Protein AF-A0A5C7YXJ9-F1 (afdb_monomer_lite)

Radius of gyration: 12.9 Å; chains: 1; bounding box: 31×26×36 Å

Foldseek 3Di:
DDQWDWDAQDDPPDDPVCRDRPHTDTGHPPDDPDRDDDDDDDDDDD

pLDDT: mean 92.75, std 7.44, range [50.91, 97.75]

Sequence (46 aa):
MGNRRCVRGGSWDSQPNYARPANRISTEPNKTHEFYGFRVARTITK

Structure (mmCIF, N/CA/C/O backbone):
data_AF-A0A5C7YXJ9-F1
#
_entry.id   AF-A0A5C7YXJ9-F1
#
loop_
_atom_site.group_PDB
_atom_site.id
_atom_site.type_symbol
_atom_site.label_atom_id
_atom_site.label_alt_id
_atom_site.label_comp_id
_atom_site.label_asym_id
_atom_s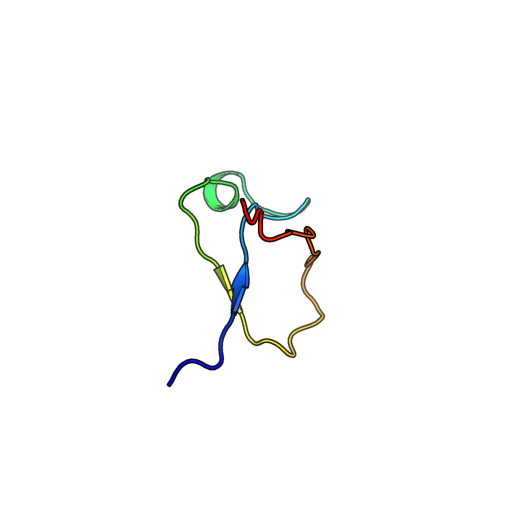ite.label_entity_id
_atom_site.label_seq_id
_atom_site.pdbx_PDB_ins_code
_atom_site.Cartn_x
_atom_site.Cartn_y
_atom_site.Cartn_z
_atom_site.occupancy
_atom_site.B_iso_or_equiv
_atom_site.auth_seq_id
_atom_site.auth_comp_id
_atom_site.auth_asym_id
_atom_site.auth_atom_id
_atom_site.pdbx_PDB_model_num
ATOM 1 N N . MET A 1 1 ? 4.018 -19.141 5.950 1.00 50.91 1 MET A N 1
ATOM 2 C CA . MET A 1 1 ? 3.638 -18.464 4.685 1.00 50.91 1 MET A CA 1
ATOM 3 C C . MET A 1 1 ? 2.902 -17.177 5.041 1.00 50.91 1 MET A C 1
ATOM 5 O O . MET A 1 1 ? 2.059 -17.241 5.922 1.00 50.91 1 MET A O 1
ATOM 9 N N . GLY A 1 2 ? 3.238 -16.028 4.437 1.00 74.12 2 GLY A N 1
ATOM 10 C CA . GLY A 1 2 ? 2.595 -14.735 4.759 1.00 74.12 2 GLY A CA 1
ATOM 11 C C . GLY A 1 2 ? 3.520 -13.519 4.941 1.00 74.12 2 GLY A C 1
ATOM 12 O O . GLY A 1 2 ? 3.111 -12.544 5.557 1.00 74.12 2 GLY A O 1
ATOM 13 N N . ASN A 1 3 ? 4.756 -13.547 4.430 1.00 89.94 3 ASN A N 1
ATOM 14 C CA . ASN A 1 3 ? 5.739 -12.481 4.704 1.00 89.94 3 ASN A CA 1
ATOM 15 C C . ASN A 1 3 ? 5.623 -11.263 3.770 1.00 89.94 3 ASN A C 1
ATOM 17 O O . ASN A 1 3 ? 6.189 -10.211 4.057 1.00 89.94 3 ASN A O 1
ATOM 21 N N . ARG A 1 4 ? 4.905 -11.394 2.647 1.00 94.69 4 ARG A N 1
ATOM 22 C CA . ARG A 1 4 ? 4.717 -10.309 1.674 1.00 94.69 4 ARG A CA 1
ATOM 23 C C . ARG A 1 4 ? 3.607 -9.358 2.121 1.00 94.69 4 ARG A C 1
ATOM 25 O O . ARG A 1 4 ? 2.629 -9.773 2.741 1.00 94.69 4 ARG A O 1
ATOM 32 N N . ARG A 1 5 ? 3.746 -8.078 1.786 1.00 94.25 5 ARG A N 1
ATOM 33 C CA . ARG A 1 5 ? 2.771 -7.018 2.069 1.00 94.25 5 ARG A CA 1
ATOM 34 C C . ARG A 1 5 ? 2.023 -6.633 0.797 1.00 94.25 5 ARG A C 1
ATOM 36 O O . ARG A 1 5 ? 2.549 -6.752 -0.306 1.00 94.25 5 ARG A O 1
ATOM 43 N N . CYS A 1 6 ? 0.781 -6.195 0.969 1.00 94.56 6 CYS A N 1
ATOM 44 C CA . CYS A 1 6 ? -0.062 -5.723 -0.122 1.00 94.56 6 CYS A CA 1
ATOM 45 C C . CYS A 1 6 ? 0.062 -4.200 -0.252 1.00 94.56 6 CYS A C 1
ATOM 47 O O . CYS A 1 6 ? -0.158 -3.496 0.732 1.00 94.56 6 CYS A O 1
ATOM 49 N N . VAL A 1 7 ? 0.359 -3.705 -1.454 1.00 94.56 7 VAL A N 1
ATOM 50 C CA . VAL A 1 7 ? 0.373 -2.272 -1.799 1.00 94.56 7 VAL A CA 1
ATOM 51 C C . VAL A 1 7 ? -0.760 -1.977 -2.786 1.00 94.56 7 VAL A C 1
ATOM 53 O O . VAL A 1 7 ? -1.180 -2.845 -3.560 1.00 94.56 7 VAL A O 1
ATOM 56 N N . ARG A 1 8 ? -1.324 -0.767 -2.704 1.00 95.69 8 ARG A N 1
ATOM 57 C CA . ARG A 1 8 ? -2.567 -0.362 -3.378 1.00 95.69 8 ARG A CA 1
ATOM 58 C C . ARG A 1 8 ? -2.416 1.029 -3.989 1.00 95.69 8 ARG A C 1
ATOM 60 O O . ARG A 1 8 ? -1.654 1.836 -3.473 1.00 95.69 8 ARG A O 1
ATOM 67 N N . GLY A 1 9 ? -3.189 1.311 -5.039 1.00 94.88 9 GLY A N 1
ATOM 68 C CA . GLY A 1 9 ? -3.322 2.648 -5.636 1.00 94.88 9 GLY A CA 1
ATOM 69 C C . GLY A 1 9 ? -2.375 2.953 -6.800 1.00 94.88 9 GLY A C 1
ATOM 70 O O . GLY A 1 9 ? -2.721 3.780 -7.633 1.00 94.88 9 GLY A O 1
ATOM 71 N N . GLY A 1 10 ? -1.245 2.249 -6.909 1.00 94.88 10 GLY A N 1
ATOM 72 C CA . GLY A 1 10 ? -0.219 2.555 -7.910 1.00 94.88 10 GLY A CA 1
ATOM 73 C C . GLY A 1 10 ? 0.659 3.7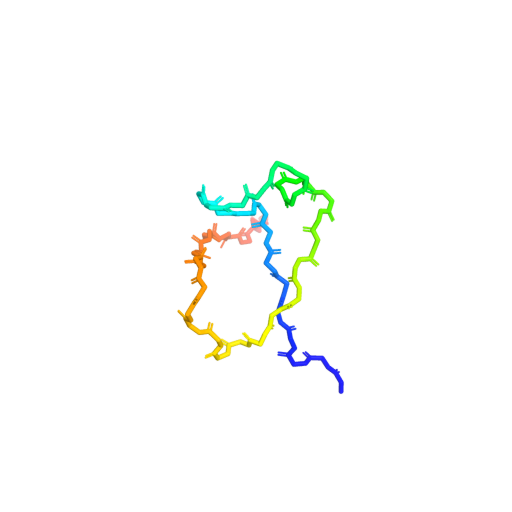47 -7.511 1.00 94.88 10 GLY A C 1
ATOM 74 O O . GLY A 1 10 ? 0.549 4.286 -6.410 1.00 94.88 10 GLY A O 1
ATOM 75 N N . SER A 1 11 ? 1.550 4.122 -8.418 1.00 94.94 11 SER A N 1
ATOM 76 C CA . SER A 1 11 ? 2.528 5.207 -8.316 1.00 94.94 11 SER A CA 1
ATOM 77 C C . SER A 1 11 ? 2.467 6.096 -9.563 1.00 94.94 11 SER A C 1
ATOM 79 O O . SER A 1 11 ? 1.712 5.819 -10.494 1.00 94.94 11 SER A O 1
ATOM 81 N N . TRP A 1 12 ? 3.284 7.150 -9.602 1.00 95.88 12 TRP A N 1
ATOM 82 C CA . TRP A 1 12 ? 3.381 8.055 -10.752 1.00 95.88 12 TRP A CA 1
ATOM 83 C C . TRP A 1 12 ? 3.832 7.359 -12.052 1.00 95.88 12 TRP A C 1
ATOM 85 O O . TRP A 1 12 ? 3.456 7.805 -13.129 1.00 95.88 12 TRP A O 1
ATOM 95 N N . ASP A 1 13 ? 4.588 6.262 -11.945 1.00 96.25 13 ASP A N 1
ATOM 96 C CA . ASP A 1 13 ? 5.101 5.463 -13.071 1.00 96.25 13 ASP A CA 1
ATOM 97 C C . ASP A 1 13 ? 4.220 4.231 -13.375 1.00 96.25 13 ASP A C 1
ATOM 99 O O . ASP A 1 13 ? 4.534 3.370 -14.193 1.00 96.25 13 ASP A O 1
ATOM 103 N N . SER A 1 14 ? 3.088 4.085 -12.680 1.00 94.94 14 SER A N 1
ATOM 104 C CA . SER A 1 14 ? 2.204 2.940 -12.902 1.00 94.94 14 SER A CA 1
ATOM 105 C C . SER A 1 14 ? 1.429 3.069 -14.209 1.00 94.94 14 SER A C 1
ATOM 107 O O . SER A 1 14 ? 0.768 4.075 -14.460 1.00 94.94 14 SER A O 1
ATOM 109 N N . GLN A 1 15 ? 1.395 1.991 -14.998 1.00 94.81 15 GLN A N 1
ATOM 110 C CA . GLN A 1 15 ? 0.464 1.904 -16.124 1.00 94.81 15 GLN A CA 1
ATOM 111 C C . GLN A 1 15 ? -0.997 1.985 -15.620 1.00 94.81 15 GLN A C 1
ATOM 113 O O . GLN A 1 15 ? -1.310 1.458 -14.543 1.00 94.81 15 GLN A O 1
ATOM 118 N N . PRO A 1 16 ? -1.932 2.569 -16.395 1.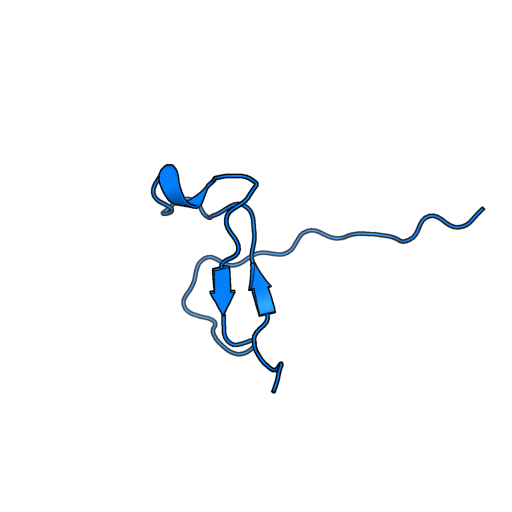00 93.00 16 PRO A N 1
ATOM 119 C CA . PRO A 1 16 ? -3.315 2.786 -15.950 1.00 93.00 16 PRO A CA 1
ATOM 120 C C . PRO A 1 16 ? -4.053 1.515 -15.500 1.00 93.00 16 PRO A C 1
ATOM 122 O O . PRO A 1 16 ? -4.870 1.535 -14.580 1.00 93.00 16 PRO A O 1
ATOM 125 N N . ASN A 1 17 ? -3.738 0.369 -16.104 1.00 90.38 17 ASN A N 1
ATOM 126 C CA . ASN A 1 17 ? -4.285 -0.932 -15.725 1.00 90.38 17 ASN A CA 1
ATOM 127 C C . ASN A 1 17 ? -3.840 -1.400 -14.321 1.00 90.38 17 ASN A C 1
ATOM 129 O O . ASN A 1 17 ? -4.543 -2.226 -13.734 1.00 90.38 17 ASN A O 1
ATOM 133 N N . TYR A 1 18 ? -2.744 -0.891 -13.753 1.00 90.06 18 TYR A N 1
ATOM 134 C CA . TYR A 1 18 ? -2.311 -1.192 -12.382 1.00 90.06 18 TYR A CA 1
ATOM 135 C C . TYR A 1 18 ? -2.905 -0.242 -11.331 1.00 90.06 1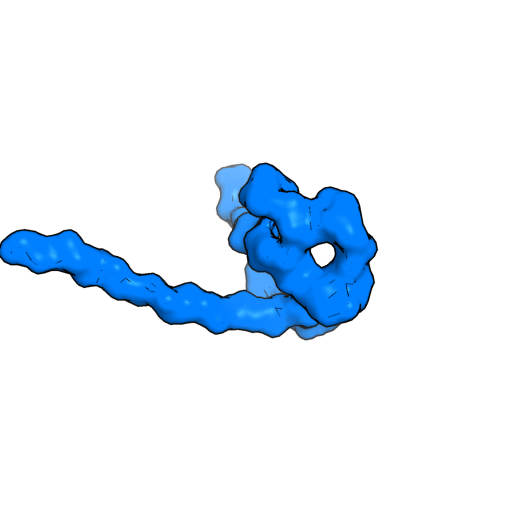8 TYR A C 1
ATOM 137 O O . TYR A 1 18 ? -2.959 -0.611 -10.156 1.00 90.06 18 TYR A O 1
ATOM 145 N N . ALA A 1 19 ? -3.438 0.915 -11.732 1.00 92.38 19 ALA A N 1
ATOM 146 C CA . ALA A 1 19 ? -4.065 1.904 -10.845 1.00 92.38 19 ALA A CA 1
ATOM 147 C C . ALA A 1 19 ? -5.555 1.616 -10.539 1.00 92.38 19 ALA A C 1
ATOM 149 O O . ALA A 1 19 ? -6.300 2.481 -10.080 1.00 92.38 19 ALA A O 1
ATOM 150 N N . ARG A 1 20 ? -6.027 0.386 -10.788 1.00 94.94 20 ARG A N 1
ATOM 151 C CA . ARG A 1 20 ? -7.414 -0.017 -10.504 1.00 94.94 20 ARG A CA 1
ATOM 152 C C . ARG A 1 20 ? -7.630 -0.254 -9.004 1.00 94.94 20 ARG A C 1
ATOM 154 O O . ARG A 1 20 ? -6.794 -0.914 -8.381 1.00 94.94 20 ARG A O 1
ATOM 161 N N . PRO A 1 21 ? -8.797 0.113 -8.436 1.00 94.62 21 PRO A N 1
ATOM 162 C CA . PRO A 1 21 ? -9.105 -0.145 -7.029 1.00 94.62 21 PRO A CA 1
ATOM 163 C C . PRO A 1 21 ? -8.983 -1.617 -6.634 1.00 94.62 21 PRO A C 1
ATOM 165 O O . PRO A 1 21 ? -8.641 -1.916 -5.499 1.00 94.62 21 PRO A O 1
ATOM 168 N N . ALA A 1 22 ? -9.228 -2.558 -7.549 1.00 95.62 22 ALA A N 1
ATOM 169 C CA . ALA A 1 22 ? -9.123 -3.988 -7.268 1.00 95.62 22 ALA A CA 1
ATOM 170 C C . ALA A 1 22 ? -7.676 -4.524 -7.271 1.00 95.62 22 ALA A C 1
ATOM 172 O O . ALA A 1 22 ? -7.430 -5.550 -6.644 1.00 95.62 22 ALA A O 1
ATOM 173 N N . ASN A 1 23 ? -6.692 -3.836 -7.863 1.00 95.31 23 ASN A N 1
ATOM 174 C CA . ASN A 1 23 ? -5.342 -4.378 -8.075 1.00 95.31 23 ASN A CA 1
ATOM 175 C C . ASN A 1 23 ? -4.494 -4.494 -6.788 1.00 95.31 23 ASN A C 1
ATOM 177 O O . ASN A 1 23 ? -4.24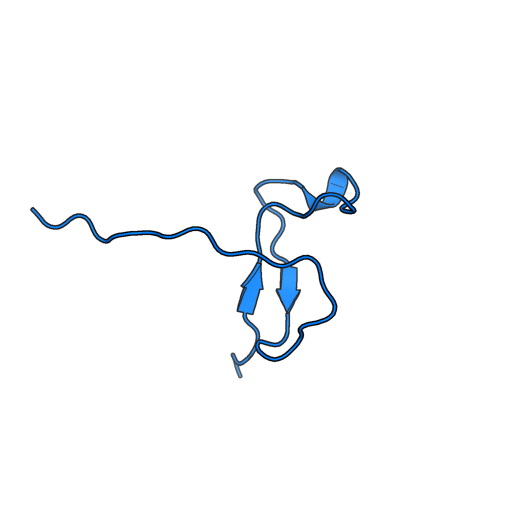8 -3.494 -6.109 1.00 95.31 23 ASN A O 1
ATOM 181 N N . ARG A 1 24 ? -4.048 -5.705 -6.430 1.00 95.00 24 ARG A N 1
ATOM 182 C CA . ARG A 1 24 ? -3.329 -6.013 -5.174 1.00 95.00 24 ARG A CA 1
ATOM 183 C C . ARG A 1 24 ? -1.888 -6.416 -5.473 1.00 95.00 24 ARG A C 1
ATOM 185 O O . ARG A 1 24 ? -1.629 -7.576 -5.779 1.00 95.00 24 ARG A O 1
ATOM 192 N N . ILE A 1 25 ? -0.954 -5.477 -5.352 1.00 92.81 25 ILE A N 1
ATOM 193 C CA . ILE A 1 25 ? 0.464 -5.758 -5.602 1.00 92.81 25 ILE A CA 1
ATOM 194 C C . ILE A 1 25 ? 1.066 -6.422 -4.365 1.00 92.81 25 ILE A C 1
ATOM 196 O O . ILE A 1 25 ? 0.980 -5.887 -3.262 1.00 92.81 25 ILE A O 1
ATOM 200 N N . SER A 1 26 ? 1.672 -7.594 -4.551 1.00 94.12 26 SER A N 1
ATOM 201 C CA . SER A 1 26 ? 2.369 -8.337 -3.500 1.00 94.12 26 SER A CA 1
ATOM 202 C C . SER A 1 26 ? 3.856 -8.000 -3.533 1.00 94.12 26 SER A C 1
ATOM 204 O O . SER A 1 26 ? 4.525 -8.305 -4.518 1.00 94.12 26 SER A O 1
ATOM 206 N N . THR A 1 27 ? 4.399 -7.425 -2.460 1.00 93.94 27 THR A N 1
ATOM 207 C CA . THR A 1 27 ? 5.820 -7.048 -2.350 1.00 93.94 27 THR A CA 1
ATOM 208 C C . THR A 1 27 ? 6.474 -7.616 -1.099 1.00 93.94 27 THR A C 1
ATOM 210 O O . THR A 1 27 ? 5.816 -7.874 -0.093 1.00 93.94 27 THR A O 1
ATOM 213 N N . GLU A 1 28 ? 7.790 -7.785 -1.144 1.00 94.88 28 GLU A N 1
ATOM 214 C CA . GLU A 1 28 ? 8.595 -8.024 0.052 1.00 94.88 28 GLU A CA 1
ATOM 215 C C . GLU A 1 28 ? 8.655 -6.751 0.907 1.00 94.88 28 GLU A C 1
ATOM 217 O O . GLU A 1 28 ? 8.706 -5.649 0.350 1.00 94.88 28 GLU A O 1
ATOM 222 N N . PRO A 1 29 ? 8.622 -6.874 2.245 1.00 93.38 29 PRO A N 1
ATOM 223 C CA . PRO A 1 29 ? 8.573 -5.725 3.147 1.00 93.38 29 PRO A CA 1
ATOM 224 C C . PRO A 1 29 ? 9.886 -4.931 3.198 1.00 93.38 29 PRO A C 1
ATOM 226 O O . PRO A 1 29 ? 9.869 -3.768 3.578 1.00 93.38 29 PRO A O 1
ATOM 229 N N . ASN A 1 30 ? 11.010 -5.546 2.827 1.00 94.25 30 ASN A N 1
ATOM 230 C CA . ASN A 1 30 ? 12.345 -4.944 2.788 1.00 94.25 30 ASN A CA 1
ATOM 231 C C . ASN A 1 30 ? 12.727 -4.397 1.399 1.00 94.25 30 ASN A C 1
ATOM 233 O O . ASN A 1 30 ? 13.839 -3.904 1.226 1.00 94.25 30 ASN A O 1
ATOM 237 N N . LYS A 1 31 ? 11.837 -4.479 0.402 1.00 93.44 31 LYS A N 1
ATOM 238 C CA . LYS A 1 31 ? 12.081 -3.937 -0.939 1.00 93.44 31 LYS A CA 1
ATOM 239 C C . LYS A 1 31 ? 11.923 -2.414 -0.918 1.00 93.44 31 LYS A C 1
ATOM 241 O O . LYS A 1 31 ? 10.838 -1.920 -0.628 1.00 93.44 31 LYS A O 1
ATOM 246 N N . THR A 1 32 ? 12.986 -1.681 -1.246 1.00 94.06 32 THR A N 1
ATOM 247 C CA . THR A 1 32 ? 13.028 -0.206 -1.152 1.00 94.06 32 THR A CA 1
ATOM 248 C C . THR A 1 32 ? 13.210 0.516 -2.487 1.00 94.06 32 THR A C 1
ATOM 250 O O . THR A 1 32 ? 13.083 1.732 -2.536 1.00 94.06 32 THR A O 1
ATOM 253 N N . HIS A 1 33 ? 13.485 -0.204 -3.575 1.00 94.44 33 HIS A N 1
ATOM 254 C CA . HIS A 1 33 ? 13.758 0.363 -4.904 1.00 94.44 33 HIS A CA 1
ATOM 255 C C . HIS A 1 33 ? 12.497 0.523 -5.774 1.00 94.44 33 HIS A C 1
ATOM 257 O O . HIS A 1 33 ? 12.559 0.441 -6.994 1.00 94.44 33 HIS A O 1
ATOM 263 N N . GLU A 1 34 ? 11.343 0.702 -5.140 1.00 93.81 34 GLU A N 1
ATOM 264 C CA . GLU A 1 34 ? 10.038 0.869 -5.783 1.00 93.81 34 GLU A CA 1
ATOM 265 C C . GLU A 1 34 ? 9.401 2.160 -5.271 1.00 93.81 34 GLU A C 1
ATOM 267 O O . GLU A 1 34 ? 9.738 2.651 -4.192 1.00 93.81 34 GLU A O 1
ATOM 272 N N . PHE A 1 35 ? 8.440 2.702 -6.013 1.00 95.50 35 PHE A N 1
ATOM 273 C CA . PHE A 1 35 ? 7.785 3.968 -5.673 1.00 95.50 35 PHE A CA 1
ATOM 274 C C . PHE A 1 35 ? 6.692 3.793 -4.607 1.00 95.50 35 PHE A C 1
ATOM 276 O O . PHE A 1 35 ? 5.506 4.022 -4.856 1.00 95.50 35 PHE A O 1
ATOM 283 N N . TYR A 1 36 ? 7.086 3.347 -3.415 1.00 94.06 36 TYR A N 1
ATOM 284 C CA . TYR A 1 36 ? 6.190 3.152 -2.280 1.00 94.06 36 TYR A CA 1
ATOM 285 C C . TYR A 1 36 ? 5.978 4.430 -1.466 1.00 94.06 36 TYR A C 1
ATOM 287 O O . TYR A 1 36 ? 6.842 5.296 -1.366 1.00 94.06 36 TYR A O 1
ATOM 295 N N . GLY A 1 37 ? 4.813 4.507 -0.829 1.00 93.38 37 GLY A N 1
ATOM 296 C CA . GLY A 1 37 ? 4.466 5.520 0.162 1.00 93.38 37 GLY A CA 1
ATOM 297 C C . GLY A 1 37 ? 3.524 4.933 1.211 1.00 93.38 37 GLY A C 1
ATOM 298 O O . GLY A 1 37 ? 3.132 3.767 1.123 1.00 93.38 37 GLY A O 1
ATOM 299 N N . PHE A 1 38 ? 3.138 5.734 2.204 1.00 94.56 38 PHE A N 1
ATOM 300 C CA . PHE A 1 38 ? 2.198 5.319 3.245 1.00 94.56 38 PHE A CA 1
ATOM 301 C C . PHE A 1 38 ? 1.040 6.308 3.375 1.00 94.56 38 PHE A C 1
ATOM 303 O O . PHE A 1 38 ? 1.196 7.516 3.218 1.00 94.56 38 PHE A O 1
ATOM 310 N N . ARG A 1 39 ? -0.143 5.776 3.691 1.00 95.94 39 ARG A N 1
ATOM 311 C CA . ARG A 1 39 ? -1.317 6.557 4.080 1.00 95.94 39 ARG A CA 1
ATOM 312 C C . ARG A 1 39 ? -1.676 6.165 5.503 1.00 95.94 39 ARG A C 1
ATOM 314 O O . ARG A 1 39 ? -1.942 4.996 5.767 1.00 95.94 39 ARG A O 1
ATOM 321 N N . VAL A 1 40 ? -1.660 7.138 6.407 1.00 97.00 40 VAL A N 1
ATOM 322 C CA . VAL A 1 40 ? -2.013 6.916 7.812 1.00 97.00 40 VAL A CA 1
ATOM 323 C C . VAL A 1 40 ? -3.500 6.580 7.918 1.00 97.00 40 VAL A C 1
ATOM 325 O O . VAL A 1 40 ? -4.331 7.152 7.210 1.00 97.00 40 VAL A O 1
ATOM 328 N N . ALA A 1 41 ? -3.828 5.656 8.814 1.00 96.19 41 ALA A N 1
ATOM 329 C CA . ALA A 1 41 ? -5.192 5.316 9.188 1.00 96.19 41 ALA A CA 1
ATOM 330 C C . ALA A 1 41 ? -5.318 5.342 10.714 1.00 96.19 41 ALA A C 1
ATOM 332 O O . ALA A 1 41 ? -4.333 5.146 11.426 1.00 96.19 41 ALA A O 1
ATOM 333 N N . ARG A 1 42 ? -6.535 5.570 11.212 1.00 97.00 42 ARG A N 1
ATOM 334 C CA . ARG A 1 42 ? -6.859 5.473 12.639 1.00 97.00 42 ARG A CA 1
ATOM 335 C C . ARG A 1 42 ? -8.086 4.596 12.844 1.00 97.00 42 ARG A C 1
ATOM 337 O O . ARG A 1 42 ? -9.002 4.623 12.023 1.00 97.00 42 ARG A O 1
ATOM 344 N N . THR A 1 43 ? -8.119 3.874 13.957 1.00 97.75 43 THR A N 1
ATOM 345 C CA . THR A 1 43 ? -9.327 3.192 14.430 1.00 97.75 43 THR A CA 1
ATOM 346 C C . THR A 1 43 ? -10.279 4.227 15.024 1.00 97.75 43 THR A C 1
ATOM 348 O O . THR A 1 43 ? -9.853 5.084 15.797 1.00 97.75 43 THR A O 1
ATOM 351 N N . ILE A 1 44 ? -11.560 4.166 14.660 1.00 96.75 44 ILE A N 1
ATOM 352 C CA . ILE A 1 44 ? -12.611 4.994 15.262 1.00 96.75 44 ILE A CA 1
ATOM 353 C C . ILE A 1 44 ? -13.337 4.118 16.286 1.00 96.75 44 ILE A C 1
ATOM 355 O O . ILE A 1 44 ? -14.056 3.198 15.905 1.00 96.75 44 ILE A 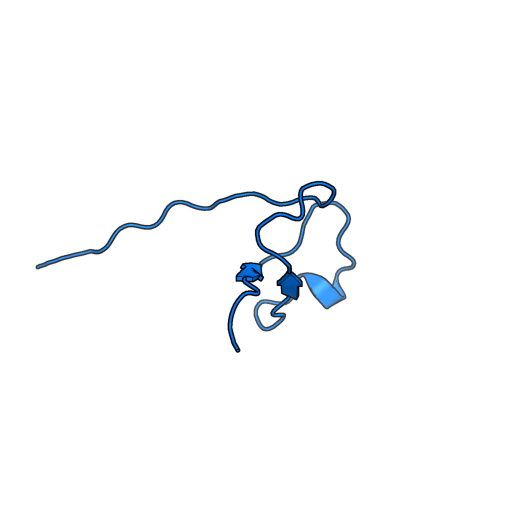O 1
ATOM 359 N N . THR A 1 45 ? -13.102 4.366 17.574 1.00 94.19 45 THR A N 1
ATOM 360 C CA . THR A 1 45 ? -13.837 3.746 18.688 1.00 94.19 45 THR A CA 1
ATOM 361 C C . THR A 1 45 ? -14.997 4.646 19.113 1.00 94.19 45 THR A C 1
ATOM 363 O O . THR A 1 45 ? -14.889 5.868 19.004 1.00 94.19 45 THR A O 1
ATOM 366 N N . LYS A 1 46 ? -16.106 4.035 19.545 1.00 78.44 46 LYS A N 1
ATOM 367 C CA . LYS A 1 46 ? -17.291 4.737 20.058 1.00 78.44 46 LYS A CA 1
ATOM 368 C C . LYS A 1 46 ? -17.075 5.207 21.492 1.00 78.44 46 LYS A C 1
ATOM 370 O O . LYS A 1 46 ? -16.380 4.474 22.228 1.00 78.44 46 LYS A O 1
#

Secondary structure (DSSP, 8-state):
----EEE-S--TT--GGGSSTT--EEE-TT--SS------------